Protein AF-A0A1J5QX93-F1 (afdb_monomer)

Foldseek 3Di:
DDKWKFKAAFPQDTPDTDPQWGWDADPQLKIKIFGPPFAPFWWDKDKWFDPPRPDPDPPDPDFDPLFTKDFPDTDRGMTMIFTAHPVRRTDNRGIMIMMIDDHHDDPDDPDDDDDDDDDDDDDD

Mean predicted aligned error: 9.61 Å

Secondary structure (DSSP, 8-state):
-EEEEEEE-GGG-EEEE-SSEEEEE-TTSEEEEEESSPBSSPPEEEEEE-SSTT---TT-----TT--EEEEEE-SSEEEEEEB-TT--B-TTS-EEEEEEE-B-----S--------------

Solvent-accessible surface area (backbone atoms only — not comparable to full-atom values): 7329 Å² total; per-residue (Å²): 121,36,78,47,38,36,36,42,33,56,85,79,44,63,80,48,60,58,86,46,56,48,78,50,72,53,97,82,18,38,31,39,41,39,35,53,77,38,37,66,42,73,48,52,74,50,67,42,59,38,66,62,58,88,63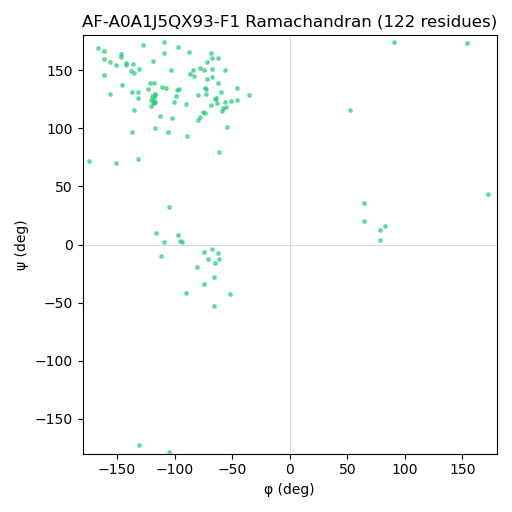,82,66,88,82,60,92,68,66,60,88,61,40,41,52,40,84,74,49,76,48,40,40,36,36,32,35,37,26,35,34,77,84,65,48,64,33,48,57,59,19,32,36,40,42,34,40,30,46,46,58,75,74,76,75,97,78,79,85,76,98,80,86,80,87,77,85,77,80,132

Radius of gyration: 20.9 Å; Cα contacts (8 Å, |Δi|>4): 247; chains: 1; bounding box: 41×32×84 Å

Organism: NCBI:txid410659

pLDDT: mean 81.81, std 18.08, range [34.62, 98.19]

Structure (mmCIF, N/CA/C/O backbone):
data_AF-A0A1J5QX93-F1
#
_entry.id   AF-A0A1J5QX93-F1
#
loop_
_atom_site.group_PDB
_atom_site.id
_atom_site.type_symbol
_atom_site.label_atom_id
_atom_site.label_alt_id
_atom_site.label_comp_id
_atom_site.label_asym_id
_atom_site.label_entity_id
_atom_site.label_seq_id
_atom_site.pdbx_PDB_ins_code
_atom_site.Cartn_x
_atom_site.Cartn_y
_atom_site.Cartn_z
_atom_site.occupancy
_atom_site.B_iso_or_equiv
_atom_site.auth_seq_id
_atom_site.auth_comp_id
_atom_site.auth_asym_id
_atom_site.auth_atom_id
_atom_site.pdbx_PDB_model_num
ATOM 1 N N . MET A 1 1 ? -18.592 2.790 8.525 1.00 89.44 1 MET A N 1
ATOM 2 C CA . MET A 1 1 ? -17.542 2.241 7.637 1.00 89.44 1 MET A CA 1
ATOM 3 C C . MET A 1 1 ? -16.662 3.393 7.184 1.00 89.44 1 MET A C 1
ATOM 5 O O . MET A 1 1 ? -17.221 4.420 6.823 1.00 89.44 1 MET A O 1
ATOM 9 N N . ARG A 1 2 ? -15.335 3.259 7.234 1.00 94.75 2 ARG A N 1
ATOM 10 C CA . ARG A 1 2 ? -14.372 4.251 6.738 1.00 94.75 2 ARG A CA 1
ATOM 11 C C . ARG A 1 2 ? -13.545 3.633 5.616 1.00 94.75 2 ARG A C 1
ATOM 13 O O . ARG A 1 2 ? -13.149 2.474 5.708 1.00 94.75 2 ARG A O 1
ATOM 20 N N . ILE A 1 3 ? -13.301 4.425 4.578 1.00 96.06 3 ILE A N 1
ATOM 21 C CA . ILE A 1 3 ? -12.509 4.052 3.408 1.00 96.06 3 ILE A CA 1
ATOM 22 C C . ILE A 1 3 ? -11.342 5.033 3.324 1.00 96.06 3 ILE A C 1
ATOM 24 O O . ILE A 1 3 ? -11.555 6.244 3.284 1.00 96.06 3 ILE A O 1
ATOM 28 N N . VAL A 1 4 ? -10.123 4.505 3.297 1.00 95.44 4 VAL A N 1
ATOM 29 C CA . VAL A 1 4 ? -8.897 5.267 3.052 1.00 95.44 4 VAL A CA 1
ATOM 30 C C . VAL A 1 4 ? -8.291 4.733 1.770 1.00 95.44 4 VAL A C 1
ATOM 32 O O . VAL A 1 4 ? -8.051 3.534 1.658 1.00 95.44 4 VAL A O 1
ATOM 35 N N . TYR A 1 5 ? -8.086 5.593 0.785 1.00 95.56 5 TYR A N 1
ATOM 36 C CA . TYR A 1 5 ? -7.585 5.190 -0.524 1.00 95.56 5 TYR A CA 1
ATOM 37 C C . TYR A 1 5 ? -6.521 6.159 -1.009 1.00 95.56 5 TYR A C 1
ATOM 39 O O . TYR A 1 5 ? -6.509 7.327 -0.623 1.00 95.56 5 TYR A O 1
ATOM 47 N N . GLY A 1 6 ? -5.638 5.688 -1.878 1.00 91.88 6 GLY A N 1
ATOM 48 C CA . GLY A 1 6 ? -4.597 6.539 -2.429 1.00 91.88 6 GLY A CA 1
ATOM 49 C C . GLY A 1 6 ? -3.975 5.986 -3.695 1.00 91.88 6 GLY A C 1
ATOM 50 O O . GLY A 1 6 ? -3.813 4.776 -3.853 1.00 91.88 6 GLY A O 1
ATOM 51 N N . ALA A 1 7 ? -3.602 6.910 -4.574 1.00 89.94 7 ALA A N 1
ATOM 52 C CA . ALA A 1 7 ? -2.763 6.692 -5.737 1.00 89.94 7 ALA A CA 1
ATOM 53 C C . ALA A 1 7 ? -1.373 7.269 -5.464 1.00 89.94 7 ALA A C 1
ATOM 55 O O . ALA A 1 7 ? -1.141 8.475 -5.585 1.00 89.94 7 ALA A O 1
ATOM 56 N N . ILE A 1 8 ? -0.450 6.404 -5.049 1.00 87.25 8 ILE A N 1
ATOM 57 C CA . ILE A 1 8 ? 0.908 6.796 -4.678 1.00 87.25 8 ILE A CA 1
ATOM 58 C C . ILE A 1 8 ? 1.782 6.733 -5.920 1.00 87.25 8 ILE A C 1
ATO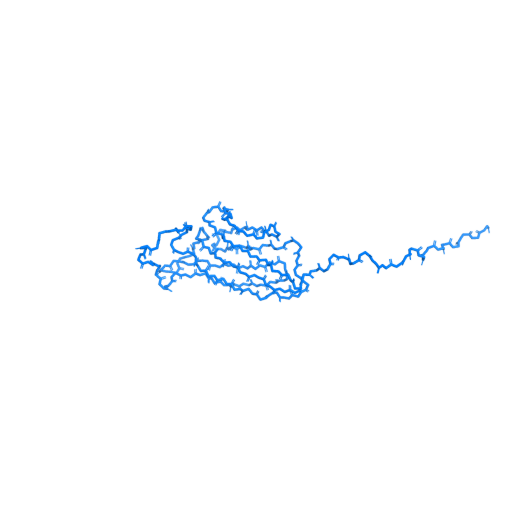M 60 O O . ILE A 1 8 ? 1.931 5.655 -6.494 1.00 87.25 8 ILE A O 1
ATOM 64 N N . VAL A 1 9 ? 2.403 7.849 -6.311 1.00 80.00 9 VAL A N 1
ATOM 65 C CA . VAL A 1 9 ? 3.444 7.843 -7.346 1.00 80.00 9 VAL A CA 1
ATOM 66 C C . VAL A 1 9 ? 4.837 8.118 -6.797 1.00 80.00 9 VAL A C 1
ATOM 68 O O . VAL A 1 9 ? 5.066 8.350 -5.602 1.00 80.00 9 VAL A O 1
ATOM 71 N N . GLN A 1 10 ? 5.797 7.987 -7.707 1.00 69.06 10 GLN A N 1
ATOM 72 C CA . GLN A 1 10 ? 7.217 8.171 -7.489 1.00 69.06 10 GLN A CA 1
ATOM 73 C C . GLN A 1 10 ? 7.495 9.452 -6.687 1.00 69.06 10 GLN A C 1
ATOM 75 O O . GLN A 1 10 ? 6.919 10.507 -6.933 1.00 69.06 10 GLN A O 1
ATOM 80 N N . ASN A 1 11 ? 8.368 9.340 -5.683 1.00 60.59 11 ASN A N 1
ATOM 81 C CA . ASN A 1 11 ? 8.846 10.457 -4.855 1.00 60.59 11 ASN A CA 1
ATOM 82 C C . ASN A 1 11 ? 7.811 11.189 -3.970 1.00 60.59 11 ASN A C 1
ATOM 84 O O . ASN A 1 11 ? 7.982 12.371 -3.691 1.00 60.59 11 ASN A O 1
ATOM 88 N N . ARG A 1 12 ? 6.827 10.467 -3.408 1.00 53.25 12 ARG A N 1
ATOM 89 C CA . ARG A 1 12 ? 5.870 10.945 -2.370 1.00 53.25 12 ARG A CA 1
ATOM 90 C C . ARG A 1 12 ? 4.725 11.817 -2.881 1.00 53.25 12 ARG A C 1
ATOM 92 O O . ARG A 1 12 ? 3.926 12.282 -2.071 1.00 53.25 12 ARG A O 1
ATOM 99 N N . VAL A 1 13 ? 4.614 12.029 -4.188 1.00 57.28 13 VAL A N 1
ATOM 100 C CA . VAL A 1 13 ? 3.465 12.748 -4.732 1.00 57.28 13 VAL A CA 1
ATOM 101 C C . VAL A 1 13 ? 2.271 11.797 -4.696 1.00 57.28 13 VAL A C 1
ATOM 103 O O . VAL A 1 13 ? 2.261 10.746 -5.332 1.00 57.28 13 VAL A O 1
ATOM 106 N N . LEU A 1 14 ? 1.286 12.131 -3.872 1.00 61.69 14 LEU A N 1
ATOM 107 C CA . LEU A 1 14 ? -0.055 11.586 -3.998 1.00 61.69 14 LEU A CA 1
ATOM 108 C C . LEU A 1 14 ? -0.637 12.174 -5.288 1.00 61.69 14 LEU A C 1
ATOM 110 O O . LEU A 1 14 ? -0.717 13.397 -5.383 1.00 61.69 14 LEU A O 1
ATOM 114 N N . ILE A 1 15 ? -1.022 11.348 -6.267 1.00 65.69 15 ILE A N 1
ATOM 115 C CA . ILE A 1 15 ? -1.821 11.865 -7.395 1.00 65.69 15 ILE A CA 1
ATOM 116 C C . ILE A 1 15 ? -3.174 12.300 -6.845 1.00 65.69 15 ILE A C 1
ATOM 118 O O . ILE A 1 15 ? -3.604 13.430 -7.044 1.00 65.69 15 ILE A O 1
ATOM 122 N N . ASP A 1 16 ? -3.818 11.386 -6.124 1.00 74.38 16 ASP A N 1
ATOM 123 C CA . ASP A 1 16 ? -5.114 11.601 -5.506 1.00 74.38 16 ASP A CA 1
ATOM 124 C C . ASP A 1 16 ? -5.346 10.566 -4.398 1.00 74.38 16 ASP A C 1
ATOM 126 O O . ASP A 1 16 ? -4.684 9.524 -4.354 1.00 74.38 16 ASP A O 1
ATOM 130 N N . GLY A 1 17 ? -6.258 10.854 -3.480 1.00 85.62 17 GLY A N 1
ATOM 131 C CA . GLY A 1 17 ? -6.550 9.989 -2.347 1.00 85.62 17 GLY A CA 1
ATOM 132 C C . GLY A 1 17 ? -7.102 10.726 -1.141 1.00 85.62 17 GLY A C 1
ATOM 133 O O . GLY A 1 17 ? -7.116 11.964 -1.078 1.00 85.62 17 GLY A O 1
ATOM 134 N N . SER A 1 18 ? -7.497 9.936 -0.149 1.00 90.38 18 SER A N 1
ATOM 135 C CA . SER A 1 18 ? -7.858 10.424 1.174 1.00 90.38 18 SER A CA 1
ATOM 136 C C . SER A 1 18 ? -6.710 11.240 1.790 1.00 90.38 18 SER A C 1
ATOM 138 O O . SER A 1 18 ? -5.536 11.031 1.491 1.00 90.38 18 SER A O 1
ATOM 140 N N . LYS A 1 19 ? -7.038 12.218 2.638 1.00 89.75 19 LYS A N 1
ATOM 141 C CA . LYS A 1 19 ? -6.045 13.120 3.265 1.00 89.75 19 LYS A CA 1
ATOM 142 C C . LYS A 1 19 ? -5.608 12.670 4.660 1.00 89.75 19 LYS A C 1
ATOM 144 O O . LYS A 1 19 ? -4.848 13.359 5.328 1.00 89.75 19 LYS A O 1
ATOM 149 N N . ASP A 1 20 ? -6.104 11.523 5.094 1.00 90.75 20 ASP A N 1
ATOM 150 C CA . ASP A 1 20 ? -5.999 10.968 6.437 1.00 90.75 20 ASP A CA 1
ATOM 151 C C . ASP A 1 20 ? -4.977 9.820 6.501 1.00 90.75 20 ASP A C 1
ATOM 153 O O . ASP A 1 20 ? -5.122 8.882 7.285 1.00 90.75 20 ASP A O 1
ATOM 157 N N . PHE A 1 21 ? -3.922 9.902 5.680 1.00 93.19 21 PHE A N 1
ATOM 158 C CA . PHE A 1 21 ? -2.763 9.019 5.751 1.00 93.19 21 PHE A CA 1
ATOM 159 C C . PHE A 1 21 ? -1.455 9.718 5.352 1.00 93.19 21 PHE A C 1
ATOM 161 O O . PHE A 1 21 ? -1.445 10.780 4.730 1.00 93.19 21 PHE A O 1
ATOM 168 N N . GLN A 1 22 ? -0.332 9.094 5.696 1.00 92.19 22 GLN A N 1
ATOM 169 C CA . GLN A 1 22 ? 1.021 9.506 5.338 1.00 92.19 22 GLN A CA 1
ATOM 170 C C . GLN A 1 22 ? 1.803 8.320 4.783 1.00 92.19 22 GLN A C 1
ATOM 172 O O . GLN A 1 22 ? 1.546 7.178 5.154 1.00 92.19 22 GLN A O 1
ATOM 177 N N . VAL A 1 23 ? 2.768 8.594 3.905 1.00 91.69 23 VAL A N 1
ATOM 178 C CA . VAL A 1 23 ? 3.619 7.566 3.295 1.00 91.69 23 VAL A CA 1
ATOM 179 C C . VAL A 1 23 ? 5.069 7.806 3.691 1.00 91.69 23 VAL A C 1
ATOM 181 O O . VAL A 1 23 ? 5.616 8.883 3.436 1.00 91.69 23 VAL A O 1
ATOM 184 N N . THR A 1 24 ? 5.715 6.790 4.251 1.00 91.44 24 THR A N 1
ATOM 185 C CA . THR A 1 24 ? 7.164 6.773 4.477 1.00 91.44 24 THR A CA 1
ATOM 186 C C . THR A 1 24 ? 7.802 5.618 3.711 1.00 91.44 24 THR A C 1
ATOM 188 O O . THR A 1 24 ? 7.136 4.683 3.269 1.00 91.44 24 THR A O 1
ATOM 191 N N . ARG A 1 25 ? 9.102 5.731 3.446 1.00 89.94 25 ARG A N 1
ATOM 192 C CA . ARG A 1 25 ? 9.872 4.756 2.669 1.00 89.94 25 ARG A CA 1
ATOM 193 C C . ARG A 1 25 ? 11.142 4.456 3.444 1.00 89.94 25 ARG A C 1
ATOM 195 O O . ARG A 1 25 ? 11.799 5.403 3.878 1.00 89.94 25 ARG A O 1
ATOM 202 N N . ASP A 1 26 ? 11.468 3.183 3.620 1.00 86.75 26 ASP A N 1
ATOM 203 C CA . ASP A 1 26 ? 12.694 2.773 4.297 1.00 86.75 26 ASP A CA 1
ATOM 204 C C . ASP A 1 26 ? 13.822 2.451 3.300 1.00 86.75 26 ASP A C 1
ATOM 206 O O . ASP A 1 26 ? 13.617 2.363 2.085 1.00 86.75 26 ASP A O 1
ATOM 210 N N . ALA A 1 27 ? 15.037 2.278 3.823 1.00 80.25 27 ALA A N 1
ATOM 211 C CA . ALA A 1 27 ? 16.210 1.929 3.021 1.00 80.25 27 ALA A CA 1
ATOM 212 C C . ALA A 1 27 ? 16.182 0.481 2.487 1.00 80.25 27 ALA A C 1
ATOM 214 O O . ALA A 1 27 ? 16.967 0.140 1.606 1.00 80.25 27 ALA A O 1
ATOM 215 N N . ASN A 1 28 ? 15.278 -0.365 2.989 1.00 83.62 28 ASN A N 1
ATOM 216 C CA . ASN A 1 28 ? 15.137 -1.770 2.602 1.00 83.62 28 ASN A CA 1
ATOM 217 C C . ASN A 1 28 ? 14.103 -1.976 1.480 1.00 83.62 28 ASN A C 1
ATOM 219 O O . ASN A 1 28 ? 13.830 -3.110 1.072 1.00 83.62 28 ASN A O 1
ATOM 223 N N . GLY A 1 29 ? 13.515 -0.888 0.978 1.00 86.56 29 GLY A N 1
ATOM 224 C CA . GLY A 1 29 ? 12.523 -0.911 -0.087 1.00 86.56 29 GLY A CA 1
ATOM 225 C C . GLY A 1 29 ? 11.097 -1.199 0.380 1.00 86.56 29 GLY A C 1
ATOM 226 O O . GLY A 1 29 ? 10.249 -1.538 -0.448 1.00 86.56 29 GLY A O 1
ATOM 227 N N . LEU A 1 30 ? 10.824 -1.070 1.680 1.00 93.06 30 LEU A N 1
ATOM 228 C CA . LEU A 1 30 ? 9.478 -1.077 2.234 1.00 93.06 30 LEU A CA 1
ATOM 229 C C . LEU A 1 30 ? 8.877 0.327 2.197 1.00 93.06 30 LEU A C 1
ATOM 231 O O . LEU A 1 30 ? 9.550 1.349 2.350 1.00 93.06 30 LEU A O 1
ATOM 235 N N . VAL A 1 31 ? 7.568 0.356 1.998 1.00 93.19 31 VAL A N 1
ATOM 236 C CA . VAL A 1 31 ?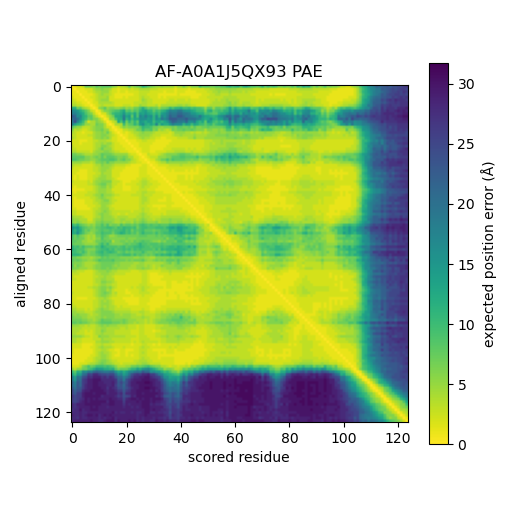 6.747 1.558 1.992 1.00 93.19 31 VAL A CA 1
ATOM 237 C C . VAL A 1 31 ? 5.711 1.404 3.090 1.00 93.19 31 VAL A C 1
ATOM 239 O O . VAL A 1 31 ? 4.907 0.478 3.047 1.00 93.19 31 VAL A O 1
ATOM 242 N N . GLU A 1 32 ? 5.725 2.294 4.072 1.00 94.69 32 GLU A N 1
ATOM 243 C CA . GLU A 1 32 ? 4.701 2.329 5.111 1.00 94.69 32 GLU A CA 1
ATOM 244 C C . GLU A 1 32 ? 3.638 3.355 4.744 1.00 94.69 32 GLU A C 1
ATOM 246 O O . GLU A 1 32 ? 3.958 4.482 4.362 1.00 94.69 32 GLU A O 1
ATOM 251 N N . VAL A 1 33 ? 2.375 2.966 4.885 1.00 94.44 33 VAL A N 1
ATOM 252 C CA . VAL A 1 33 ? 1.234 3.874 4.829 1.00 94.44 33 VAL A CA 1
ATOM 253 C C . VAL A 1 33 ? 0.605 3.920 6.213 1.00 94.44 33 VAL A C 1
ATOM 255 O O . VAL A 1 33 ? 0.017 2.936 6.658 1.00 94.44 33 VAL A O 1
ATOM 258 N N . ALA A 1 34 ? 0.738 5.057 6.888 1.00 95.75 34 ALA A N 1
ATOM 259 C CA . ALA A 1 34 ? 0.193 5.299 8.218 1.00 95.75 34 ALA A CA 1
ATOM 260 C C . ALA A 1 34 ? -1.103 6.106 8.117 1.00 95.75 34 ALA A C 1
ATOM 262 O O . ALA A 1 34 ? -1.111 7.198 7.562 1.00 95.75 34 ALA A O 1
ATOM 263 N N . VAL A 1 35 ? -2.193 5.574 8.653 1.00 95.31 35 VAL A N 1
ATOM 264 C CA . VAL A 1 35 ? -3.547 6.125 8.613 1.00 95.31 35 VAL A CA 1
ATOM 265 C C . VAL A 1 35 ? -3.851 6.845 9.929 1.00 95.31 35 VAL A C 1
ATOM 267 O O . VAL A 1 35 ? -3.705 6.275 11.009 1.00 95.31 35 VAL A O 1
ATOM 270 N N . ASN A 1 36 ? -4.305 8.095 9.844 1.00 93.62 36 ASN A N 1
ATOM 271 C CA . ASN A 1 36 ? -4.616 8.937 10.996 1.00 93.62 36 ASN A CA 1
ATOM 272 C C . ASN A 1 36 ? -5.960 9.671 10.808 1.00 93.62 36 ASN A C 1
ATOM 274 O O . ASN A 1 36 ? -6.045 10.514 9.916 1.00 93.62 36 ASN A O 1
ATOM 278 N N . PRO A 1 37 ? -6.997 9.404 11.628 1.00 94.62 37 PRO A N 1
ATOM 279 C CA . PRO A 1 37 ? -7.015 8.486 12.780 1.00 94.62 37 PRO A CA 1
ATOM 280 C C . PRO A 1 37 ? -6.862 7.015 12.358 1.00 94.62 37 PRO A C 1
ATOM 282 O O . PRO A 1 37 ? -7.108 6.710 11.195 1.00 94.62 37 PRO A O 1
ATOM 285 N N . PRO A 1 38 ? -6.474 6.080 13.242 1.00 96.31 38 PRO A N 1
ATOM 286 C CA . PRO A 1 38 ? -6.468 4.655 12.911 1.00 96.31 38 PRO A CA 1
ATOM 287 C C . PRO A 1 38 ? -7.899 4.104 12.746 1.00 96.31 38 PRO A C 1
ATOM 289 O O . PRO A 1 38 ? -8.892 4.724 13.135 1.00 96.31 38 PRO A O 1
ATOM 292 N N . PHE A 1 39 ? -8.026 2.923 12.147 1.00 96.81 39 PHE A N 1
ATOM 293 C CA . PHE A 1 39 ? -9.272 2.157 12.135 1.00 96.81 39 PHE A CA 1
ATOM 294 C C . PHE A 1 39 ? -9.571 1.568 13.523 1.00 96.81 39 PHE A C 1
ATOM 296 O O . PHE A 1 39 ? -8.686 1.369 14.355 1.00 96.81 39 PHE A O 1
ATOM 303 N N . GLU A 1 40 ? -10.838 1.263 13.792 1.00 96.00 40 GLU A N 1
ATOM 304 C CA . GLU A 1 40 ? -11.249 0.632 15.052 1.00 96.00 40 GLU A CA 1
ATOM 305 C C . GLU A 1 40 ? -10.865 -0.859 15.095 1.00 96.00 40 GLU A C 1
ATOM 307 O O . GLU A 1 40 ? -10.478 -1.409 16.134 1.00 96.00 40 GLU A O 1
ATOM 312 N N . THR A 1 41 ? -10.914 -1.506 13.932 1.00 96.06 41 THR A N 1
ATOM 313 C CA . THR A 1 41 ? -10.585 -2.921 13.715 1.00 96.06 41 THR A CA 1
ATOM 314 C C . THR A 1 41 ? -9.559 -3.063 12.592 1.00 96.06 41 THR A C 1
ATOM 316 O O . THR A 1 41 ? -9.190 -2.076 11.956 1.00 96.06 41 THR A O 1
ATOM 319 N N . LEU A 1 42 ? -9.039 -4.277 12.388 1.00 97.56 42 LEU A N 1
ATOM 320 C CA . LEU A 1 42 ? -8.065 -4.544 11.332 1.00 97.56 42 LEU A CA 1
ATOM 321 C C . LEU A 1 42 ? -8.705 -4.279 9.953 1.00 97.56 42 LEU A C 1
ATOM 323 O O . LEU A 1 42 ? -9.724 -4.907 9.651 1.00 97.56 42 LEU A O 1
ATOM 327 N N . PRO A 1 43 ? -8.153 -3.375 9.124 1.00 98.06 43 PRO A N 1
ATOM 328 C CA . PRO A 1 43 ? -8.713 -3.093 7.812 1.00 98.06 43 PRO A CA 1
ATOM 329 C C . PRO A 1 43 ? -8.428 -4.217 6.820 1.00 98.06 43 PRO A C 1
ATOM 331 O O . PRO A 1 43 ? -7.380 -4.862 6.856 1.00 98.06 43 PRO A O 1
ATOM 334 N N . VAL A 1 44 ? -9.340 -4.390 5.866 1.00 97.94 44 VAL A N 1
ATOM 335 C CA . VAL A 1 44 ? -9.036 -5.097 4.619 1.00 97.94 44 VAL A CA 1
ATOM 336 C C . VAL A 1 44 ? -8.305 -4.121 3.708 1.00 97.94 44 VAL A C 1
ATOM 338 O O . VAL A 1 44 ? -8.793 -3.011 3.489 1.00 97.94 44 VAL A O 1
ATOM 341 N N . VAL A 1 45 ? -7.151 -4.530 3.179 1.00 98.06 45 VAL A N 1
ATOM 342 C CA . VAL A 1 45 ? -6.327 -3.720 2.275 1.00 98.06 45 VAL A CA 1
ATOM 343 C C . VAL A 1 45 ? -6.203 -4.432 0.937 1.00 98.06 45 VAL A C 1
ATOM 345 O O . VAL A 1 45 ? -5.724 -5.562 0.866 1.00 98.06 45 VAL A O 1
ATOM 348 N N . VAL A 1 46 ? -6.620 -3.753 -0.126 1.00 97.31 46 VAL A N 1
ATOM 349 C CA . VAL A 1 46 ? -6.385 -4.164 -1.510 1.00 97.31 46 VAL A CA 1
ATOM 350 C C . VAL A 1 46 ? -5.406 -3.183 -2.117 1.00 97.31 46 VAL A C 1
ATOM 352 O O . VAL A 1 46 ? -5.550 -1.974 -1.939 1.00 97.31 46 VAL A O 1
ATOM 355 N N . LEU A 1 47 ? -4.419 -3.698 -2.840 1.00 94.12 47 LEU A N 1
ATOM 356 C CA . LEU A 1 47 ? -3.440 -2.881 -3.533 1.00 94.12 47 LEU A CA 1
ATOM 357 C C . LEU A 1 47 ? -3.150 -3.436 -4.920 1.00 94.12 47 LEU A C 1
ATOM 359 O O . LEU A 1 47 ? -3.241 -4.638 -5.159 1.00 94.12 47 LEU A O 1
ATOM 363 N N . THR A 1 48 ? -2.831 -2.533 -5.837 1.00 91.56 48 THR A N 1
ATOM 364 C CA . THR A 1 48 ? -2.431 -2.858 -7.206 1.00 91.56 48 THR A CA 1
ATOM 365 C C . THR A 1 48 ? -1.229 -2.019 -7.573 1.00 91.56 48 THR A C 1
ATOM 367 O O . THR A 1 48 ? -1.092 -0.879 -7.125 1.00 91.56 48 THR A O 1
ATOM 370 N N . GLN A 1 49 ? -0.359 -2.566 -8.409 1.00 88.88 49 GLN A N 1
ATOM 371 C CA . GLN A 1 49 ? 0.690 -1.759 -8.997 1.00 88.88 49 GLN A CA 1
ATOM 372 C C . GLN A 1 49 ? 0.093 -0.805 -10.038 1.00 88.88 49 GLN A C 1
ATOM 374 O 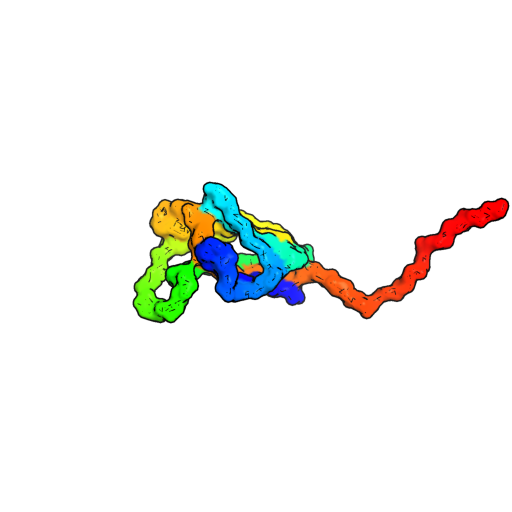O . GLN A 1 49 ? -0.801 -1.181 -10.796 1.00 88.88 49 GLN A O 1
ATOM 379 N N . HIS A 1 50 ? 0.618 0.418 -10.105 1.00 85.56 50 HIS A N 1
ATOM 380 C CA . HIS A 1 50 ? 0.349 1.337 -11.206 1.00 85.56 50 HIS A CA 1
ATOM 381 C C . HIS A 1 50 ? 1.552 1.345 -12.154 1.00 85.56 50 HIS A C 1
ATOM 383 O O . HIS A 1 50 ? 2.618 1.861 -11.804 1.00 85.56 50 HIS A O 1
ATOM 389 N N . TYR A 1 51 ? 1.385 0.766 -13.345 1.00 81.88 51 TYR A N 1
ATOM 390 C CA . TYR A 1 51 ? 2.426 0.726 -14.367 1.00 81.88 51 TYR A CA 1
ATOM 391 C C . TYR A 1 51 ? 1.966 1.361 -15.691 1.00 81.88 51 TYR A C 1
ATOM 393 O O . TYR A 1 51 ? 0.910 0.986 -16.200 1.00 81.88 51 TYR A O 1
ATOM 401 N N . PRO A 1 52 ? 2.793 2.226 -16.305 1.00 78.31 52 PRO A N 1
ATOM 402 C CA . PRO A 1 52 ? 3.833 3.022 -15.658 1.00 78.31 52 PRO A CA 1
ATOM 403 C C . PRO A 1 52 ? 3.228 3.995 -14.626 1.00 78.31 52 PRO A C 1
ATOM 405 O O . PRO A 1 52 ? 2.036 4.295 -14.685 1.00 78.31 52 PRO A O 1
ATOM 408 N N . PRO A 1 53 ? 4.025 4.510 -13.673 1.00 72.44 53 PRO A N 1
ATOM 409 C CA . PRO A 1 53 ? 3.565 5.501 -12.703 1.00 72.44 53 PRO A CA 1
ATOM 410 C C . PRO A 1 53 ? 2.862 6.700 -13.347 1.00 72.44 53 PRO A C 1
ATOM 412 O O . PRO A 1 53 ? 3.461 7.397 -14.161 1.00 72.44 53 PRO A O 1
ATOM 415 N N . GLY A 1 54 ? 1.615 6.970 -12.946 1.00 68.69 54 GLY A N 1
ATOM 416 C CA . GLY A 1 54 ? 0.872 8.150 -13.407 1.00 68.69 54 GLY A CA 1
ATOM 417 C C . GLY A 1 54 ? 0.569 8.149 -14.903 1.00 68.69 54 GLY A C 1
ATOM 418 O O . GLY A 1 54 ? 0.337 9.212 -15.478 1.00 68.69 54 GLY A O 1
ATOM 419 N N . ASN A 1 55 ? 0.609 6.980 -15.539 1.00 73.25 55 ASN A N 1
ATOM 420 C CA . ASN A 1 55 ? 0.424 6.891 -16.969 1.00 73.25 55 ASN A CA 1
ATOM 421 C C . ASN A 1 55 ? -1.041 7.121 -17.355 1.00 73.25 55 ASN A C 1
ATOM 423 O O . ASN A 1 55 ? -1.945 6.468 -16.841 1.00 73.25 55 ASN A O 1
ATOM 427 N N . THR A 1 56 ? -1.258 8.018 -18.311 1.00 80.44 56 THR A N 1
ATOM 428 C CA . THR A 1 56 ? -2.551 8.245 -18.971 1.00 80.44 56 THR A CA 1
ATOM 429 C C . THR A 1 56 ? -2.554 7.749 -20.419 1.00 80.44 56 THR A C 1
ATOM 431 O O . THR A 1 56 ? -3.555 7.901 -21.116 1.00 80.44 56 THR A O 1
ATOM 434 N N . ASP A 1 57 ? -1.452 7.150 -20.884 1.00 83.50 57 ASP A N 1
ATOM 435 C CA . ASP A 1 57 ? -1.346 6.553 -22.211 1.00 83.50 57 ASP A CA 1
ATOM 436 C C . ASP A 1 57 ? -2.004 5.169 -22.248 1.00 83.50 57 ASP A C 1
ATOM 438 O O . ASP A 1 57 ? -1.464 4.182 -21.739 1.00 83.50 57 ASP A O 1
ATOM 442 N N . PHE A 1 58 ? -3.162 5.108 -22.902 1.00 84.69 58 PHE A N 1
ATOM 443 C CA . PHE A 1 58 ? -3.924 3.884 -23.144 1.00 84.69 58 PHE A CA 1
ATOM 444 C C . PHE A 1 58 ? -3.318 2.984 -24.236 1.00 84.69 58 PHE A C 1
ATOM 446 O O . PHE A 1 58 ? -3.796 1.868 -24.416 1.00 84.69 58 PHE A O 1
ATOM 453 N N . ASN A 1 59 ? -2.274 3.429 -24.946 1.00 86.56 59 ASN A N 1
ATOM 454 C CA . ASN A 1 59 ? -1.552 2.623 -25.939 1.00 86.56 59 ASN A CA 1
ATOM 455 C C . ASN A 1 59 ? -0.275 1.983 -25.374 1.00 86.56 59 ASN A C 1
ATOM 457 O O . ASN A 1 59 ? 0.521 1.410 -26.121 1.00 86.56 59 ASN A O 1
ATOM 461 N N . ASN A 1 60 ? -0.059 2.081 -24.062 1.00 82.94 60 ASN A N 1
ATOM 462 C CA . ASN A 1 60 ? 1.087 1.475 -23.405 1.00 82.94 60 ASN A CA 1
ATOM 463 C C . ASN A 1 60 ? 1.064 -0.061 -23.545 1.00 82.94 60 ASN A C 1
ATOM 465 O O . ASN A 1 60 ? 0.021 -0.691 -23.385 1.00 82.94 60 ASN A O 1
ATOM 469 N N . GLY A 1 61 ? 2.231 -0.668 -23.790 1.00 84.12 61 GLY A N 1
ATOM 470 C CA . GLY A 1 61 ? 2.389 -2.124 -23.924 1.00 84.12 61 GLY A CA 1
ATOM 471 C C . GLY A 1 61 ? 2.156 -2.934 -22.640 1.00 84.12 61 GLY A C 1
ATOM 472 O O . GLY A 1 61 ? 2.179 -4.161 -22.689 1.00 84.12 61 GLY A O 1
ATOM 473 N N . GLY A 1 62 ? 1.919 -2.267 -21.509 1.00 84.00 62 GLY A N 1
ATOM 474 C CA . GLY A 1 62 ? 1.674 -2.874 -20.207 1.00 84.00 62 GLY A CA 1
ATOM 475 C C . GLY A 1 62 ? 2.947 -3.096 -19.387 1.00 84.00 62 GLY A C 1
ATOM 476 O O . GLY A 1 62 ? 4.063 -2.850 -19.842 1.00 84.00 62 GLY A O 1
ATOM 477 N N . GLY A 1 63 ? 2.755 -3.537 -18.142 1.00 81.38 63 GLY A N 1
ATOM 478 C CA . GLY A 1 63 ? 3.838 -3.909 -17.227 1.00 81.38 63 GLY A CA 1
ATOM 479 C C . GLY A 1 63 ? 4.263 -5.368 -17.369 1.00 81.38 63 GLY A C 1
ATOM 480 O O . GLY A 1 63 ? 3.549 -6.185 -17.950 1.00 81.38 63 GLY A O 1
ATOM 481 N N . ASP A 1 64 ? 5.420 -5.708 -16.800 1.00 85.69 64 ASP A N 1
ATOM 482 C CA . ASP A 1 64 ? 5.816 -7.108 -16.640 1.00 85.69 64 ASP A CA 1
ATOM 483 C C . ASP A 1 64 ? 4.956 -7.737 -15.538 1.00 85.69 64 ASP A C 1
ATOM 485 O O . ASP A 1 64 ? 4.804 -7.160 -14.469 1.00 85.69 64 ASP A O 1
ATOM 489 N N . THR A 1 65 ? 4.4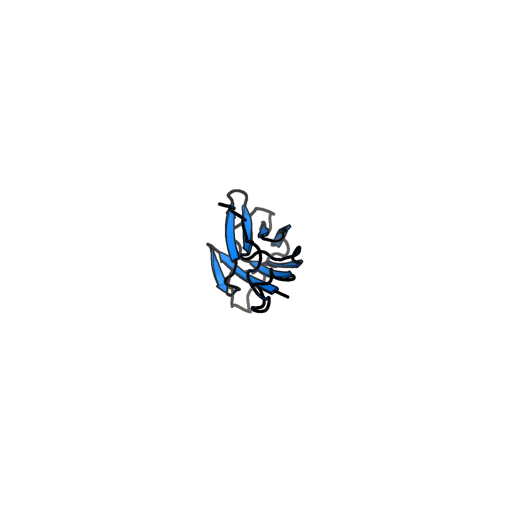08 -8.932 -15.747 1.00 81.62 65 THR A N 1
ATOM 490 C CA . THR A 1 65 ? 3.544 -9.584 -14.744 1.00 81.62 65 THR A CA 1
ATOM 491 C C . THR A 1 65 ? 4.268 -9.941 -13.444 1.00 81.62 65 THR A C 1
ATOM 493 O O . THR A 1 65 ? 3.623 -10.260 -12.448 1.00 81.62 65 THR A O 1
ATOM 496 N N . ARG A 1 66 ? 5.606 -9.951 -13.448 1.00 85.25 66 ARG A N 1
ATOM 497 C CA . ARG A 1 66 ? 6.430 -10.123 -12.243 1.00 85.25 66 ARG A CA 1
ATOM 498 C C . ARG A 1 66 ? 6.565 -8.831 -11.448 1.00 85.25 66 ARG A C 1
ATOM 500 O O . ARG A 1 66 ? 6.906 -8.887 -10.268 1.00 85.25 66 ARG A O 1
ATOM 507 N N . ASP A 1 67 ? 6.305 -7.690 -12.080 1.00 85.25 67 ASP A N 1
ATOM 508 C CA . ASP A 1 67 ? 6.191 -6.430 -11.377 1.00 85.25 67 ASP A CA 1
ATOM 509 C C . ASP A 1 67 ? 4.979 -6.501 -10.441 1.00 85.25 67 ASP A C 1
ATOM 511 O O . ASP A 1 67 ? 3.870 -6.856 -10.843 1.00 85.25 67 ASP A O 1
ATOM 515 N N . ASN A 1 68 ? 5.198 -6.225 -9.157 1.00 87.12 68 ASN A N 1
ATOM 516 C CA . ASN A 1 68 ? 4.146 -6.364 -8.166 1.00 87.12 68 ASN A CA 1
ATOM 517 C C . ASN A 1 68 ? 4.241 -5.328 -7.050 1.00 87.12 68 ASN A C 1
ATOM 519 O O . ASN A 1 68 ? 5.282 -4.718 -6.786 1.00 87.12 68 ASN A O 1
ATOM 523 N N . SER A 1 69 ? 3.107 -5.177 -6.378 1.00 92.06 69 SER A N 1
ATOM 524 C CA . SER A 1 69 ? 2.996 -4.551 -5.073 1.00 92.06 69 SER A CA 1
ATOM 525 C C . SER A 1 69 ? 2.481 -5.622 -4.120 1.00 92.06 69 SER A C 1
ATOM 527 O O . SER A 1 69 ? 1.502 -6.304 -4.418 1.00 92.06 69 SER A O 1
ATOM 529 N N . VAL A 1 70 ? 3.165 -5.808 -2.997 1.00 93.81 70 VAL A N 1
ATOM 530 C CA . VAL A 1 70 ? 2.874 -6.870 -2.029 1.00 93.81 70 VAL A CA 1
ATOM 531 C C . VAL A 1 70 ? 2.536 -6.243 -0.688 1.00 93.81 70 VAL A C 1
ATOM 533 O O . VAL A 1 70 ? 3.317 -5.446 -0.171 1.00 93.81 70 VAL A O 1
ATOM 536 N N . LEU A 1 71 ? 1.396 -6.627 -0.109 1.00 96.81 71 LEU A N 1
ATOM 537 C CA . LEU A 1 71 ? 1.058 -6.303 1.276 1.00 96.81 71 LEU A CA 1
ATOM 538 C C . LEU A 1 71 ? 1.916 -7.170 2.204 1.00 96.81 71 LEU A C 1
ATOM 540 O O . LEU A 1 71 ? 1.769 -8.388 2.227 1.00 96.81 71 LEU A O 1
ATOM 544 N N . VAL A 1 72 ? 2.823 -6.545 2.950 1.00 96.81 72 VAL A N 1
ATOM 545 C CA . VAL A 1 72 ? 3.767 -7.235 3.842 1.00 96.81 72 VAL A CA 1
ATOM 546 C C . VAL A 1 72 ? 3.184 -7.402 5.241 1.00 96.81 72 VAL A C 1
ATOM 548 O O . VAL A 1 72 ? 3.337 -8.452 5.856 1.00 96.81 72 VAL A O 1
ATOM 551 N N . ALA A 1 73 ? 2.524 -6.364 5.751 1.00 97.69 73 ALA A N 1
ATOM 552 C CA . ALA A 1 73 ? 1.903 -6.363 7.069 1.00 97.69 73 ALA A CA 1
ATOM 553 C C . ALA A 1 73 ? 0.773 -5.333 7.124 1.00 97.69 73 ALA A C 1
ATOM 555 O O . ALA A 1 73 ? 0.778 -4.359 6.370 1.00 97.69 73 ALA A O 1
ATOM 556 N N . VAL A 1 74 ? -0.167 -5.527 8.045 1.00 98.19 74 VAL A N 1
ATOM 557 C CA . VAL A 1 74 ? -1.272 -4.602 8.306 1.00 98.19 74 VAL A CA 1
ATOM 558 C C . VAL A 1 74 ? -1.610 -4.613 9.794 1.00 98.19 74 VAL A C 1
ATOM 560 O O . VAL A 1 74 ? -1.655 -5.670 10.421 1.00 98.19 74 VAL A O 1
ATOM 563 N N . ASP A 1 75 ? -1.849 -3.432 10.351 1.00 97.75 75 ASP A N 1
ATOM 564 C CA . ASP A 1 75 ? -2.469 -3.228 11.654 1.00 97.75 75 ASP A CA 1
ATOM 565 C C . ASP A 1 75 ? -3.599 -2.181 11.535 1.00 97.75 75 ASP A C 1
ATOM 567 O O . ASP A 1 75 ? -4.003 -1.786 10.440 1.00 97.75 75 ASP A O 1
ATOM 571 N N . LYS A 1 76 ? -4.168 -1.754 12.666 1.00 97.44 76 LYS A N 1
ATOM 572 C CA . LYS A 1 76 ? -5.279 -0.789 12.688 1.00 97.44 76 LYS A CA 1
ATOM 573 C C . LYS A 1 76 ? -4.894 0.608 12.187 1.00 97.44 76 LYS A C 1
ATOM 575 O O . LYS A 1 76 ? -5.760 1.346 11.733 1.00 97.44 76 LYS A O 1
ATOM 580 N N . GLY A 1 77 ? -3.636 1.005 12.333 1.00 96.62 77 GLY A N 1
ATOM 581 C CA . GLY A 1 77 ? -3.146 2.348 12.036 1.00 96.62 77 GLY A CA 1
ATOM 582 C C . GLY A 1 77 ? -2.205 2.419 10.845 1.00 96.62 77 GLY A C 1
ATOM 583 O O . GLY A 1 77 ? -1.888 3.520 10.416 1.00 96.62 77 GLY A O 1
ATOM 584 N N . ARG A 1 78 ? -1.741 1.296 10.297 1.00 97.12 78 ARG A N 1
ATOM 585 C CA . ARG A 1 78 ? -0.806 1.302 9.171 1.00 97.12 78 ARG A CA 1
ATOM 586 C C . ARG A 1 78 ? -0.755 -0.020 8.423 1.00 97.12 78 ARG A C 1
ATOM 588 O O . ARG A 1 78 ? -1.184 -1.064 8.910 1.00 97.12 78 ARG A O 1
ATOM 595 N N . PHE A 1 79 ? -0.149 0.023 7.247 1.00 97.81 79 PHE A N 1
ATOM 596 C CA . PHE A 1 79 ? 0.245 -1.163 6.503 1.00 97.81 79 PHE A CA 1
ATOM 597 C C . PHE A 1 79 ? 1.587 -0.962 5.798 1.00 97.81 79 PHE A C 1
ATOM 599 O O . PHE A 1 79 ? 1.989 0.161 5.492 1.00 97.81 79 PHE A O 1
ATOM 606 N N . LEU A 1 80 ? 2.280 -2.074 5.554 1.00 96.75 80 LEU A N 1
ATOM 607 C CA . LEU A 1 80 ? 3.563 -2.124 4.861 1.00 96.75 80 LEU A CA 1
ATOM 608 C C . LEU A 1 80 ? 3.385 -2.722 3.471 1.00 96.75 80 LEU A C 1
ATOM 610 O O . LEU A 1 80 ? 2.758 -3.768 3.308 1.00 96.75 80 LEU A O 1
ATOM 614 N N . VAL A 1 81 ? 3.993 -2.081 2.482 1.00 95.31 81 VAL A N 1
ATOM 615 C CA . VAL A 1 81 ? 3.986 -2.489 1.080 1.00 95.31 81 VAL A CA 1
ATOM 616 C C . VAL A 1 81 ? 5.418 -2.699 0.614 1.00 95.31 81 VAL A C 1
ATOM 618 O O . VAL A 1 81 ? 6.307 -1.907 0.926 1.00 95.31 81 VAL A O 1
ATOM 621 N N . LYS A 1 82 ? 5.648 -3.751 -0.169 1.00 93.75 82 LYS A N 1
ATOM 622 C CA . LYS A 1 82 ? 6.896 -3.954 -0.901 1.00 93.75 82 LYS A CA 1
ATOM 623 C C . LYS A 1 82 ? 6.602 -3.976 -2.389 1.00 93.75 82 LYS A C 1
ATOM 625 O O . LYS A 1 82 ? 5.816 -4.799 -2.848 1.00 93.75 82 LYS A O 1
ATOM 630 N N . ASN A 1 83 ? 7.237 -3.073 -3.122 1.00 91.06 83 ASN A N 1
ATOM 631 C CA . ASN A 1 83 ? 7.158 -3.037 -4.576 1.00 91.06 83 ASN A CA 1
ATOM 632 C C . ASN A 1 83 ? 8.393 -3.726 -5.158 1.00 91.06 83 ASN A C 1
ATOM 634 O O . ASN A 1 83 ? 9.511 -3.453 -4.712 1.00 91.06 83 ASN A O 1
ATOM 638 N N . GLY A 1 84 ? 8.189 -4.608 -6.130 1.00 89.50 84 GLY A N 1
ATOM 639 C CA . GLY A 1 84 ? 9.252 -5.302 -6.855 1.00 89.50 84 GLY A CA 1
ATOM 640 C C . GLY A 1 84 ? 9.380 -4.822 -8.297 1.00 89.50 84 GLY A C 1
ATOM 641 O O . GLY A 1 84 ? 8.481 -4.160 -8.822 1.00 8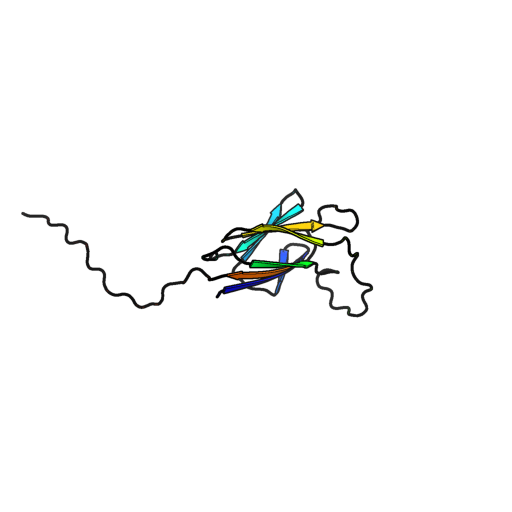9.50 84 GLY A O 1
ATOM 642 N N . ASP A 1 85 ? 10.495 -5.158 -8.941 1.00 87.00 85 ASP A N 1
ATOM 643 C CA . ASP A 1 85 ? 10.620 -5.191 -10.400 1.00 87.00 85 ASP A CA 1
ATOM 644 C C . ASP A 1 85 ? 10.618 -6.606 -10.975 1.00 87.00 85 ASP A C 1
ATOM 646 O O . ASP A 1 85 ? 10.502 -7.597 -10.254 1.00 87.00 85 ASP A O 1
ATOM 650 N N . ASN A 1 86 ? 10.754 -6.689 -12.294 1.00 86.06 86 ASN A N 1
ATOM 651 C CA . ASN A 1 86 ? 10.725 -7.917 -13.069 1.00 86.06 86 ASN A CA 1
ATOM 652 C C . ASN A 1 86 ? 11.849 -8.914 -12.736 1.00 86.06 86 ASN A C 1
ATOM 654 O O . ASN A 1 86 ? 11.824 -10.049 -13.217 1.00 86.06 86 ASN A O 1
ATOM 658 N N . VAL A 1 87 ? 12.818 -8.524 -11.905 1.00 88.88 87 VAL A N 1
ATOM 659 C CA . VAL A 1 87 ? 13.857 -9.407 -11.360 1.00 88.88 87 VAL A CA 1
ATOM 660 C C . VAL A 1 87 ? 13.771 -9.547 -9.833 1.00 88.88 87 VAL A C 1
ATOM 662 O O . VAL A 1 87 ? 14.657 -10.131 -9.215 1.00 88.88 87 VAL A O 1
ATOM 665 N N . GLY A 1 88 ? 12.696 -9.053 -9.213 1.00 84.62 88 GLY A N 1
ATOM 666 C CA . GLY A 1 88 ? 12.440 -9.155 -7.776 1.00 84.62 88 GLY A CA 1
ATOM 667 C C . GLY A 1 88 ? 13.222 -8.155 -6.921 1.00 84.62 88 GLY A C 1
ATOM 668 O O . GLY A 1 88 ? 13.257 -8.296 -5.696 1.00 84.62 88 GLY A O 1
ATOM 669 N N . THR A 1 89 ? 13.842 -7.139 -7.526 1.00 89.94 89 THR A N 1
ATOM 670 C CA . THR A 1 89 ? 14.550 -6.107 -6.764 1.00 89.94 89 THR A CA 1
ATOM 671 C C . THR A 1 89 ? 13.539 -5.187 -6.080 1.00 89.94 89 THR A C 1
ATOM 673 O O . THR A 1 89 ? 12.594 -4.743 -6.734 1.00 89.94 89 THR A O 1
ATOM 676 N N . PRO A 1 90 ? 13.720 -4.841 -4.791 1.00 90.00 90 PRO A N 1
ATOM 677 C CA . PRO A 1 90 ? 12.886 -3.841 -4.137 1.00 90.00 90 PRO A CA 1
ATOM 678 C C . PRO A 1 90 ? 12.98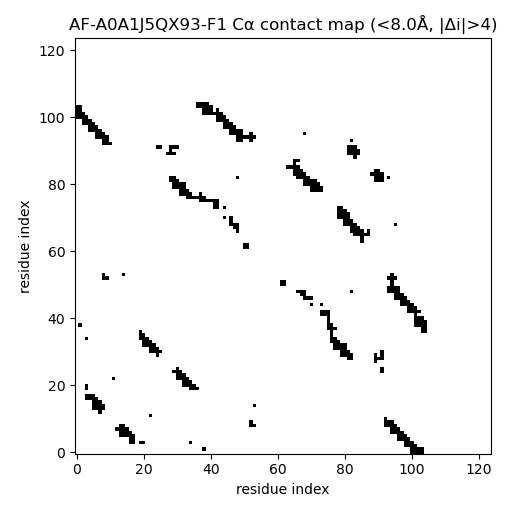7 -2.479 -4.838 1.00 90.00 90 PRO A C 1
ATOM 680 O O . PRO A 1 90 ? 14.083 -1.976 -5.100 1.00 90.00 90 PRO A O 1
ATOM 683 N N . ARG A 1 91 ? 11.832 -1.879 -5.123 1.00 89.62 91 ARG A N 1
ATOM 684 C CA . ARG A 1 91 ? 11.682 -0.582 -5.796 1.00 89.62 91 ARG A CA 1
ATOM 685 C C . ARG A 1 91 ? 10.697 0.291 -5.027 1.00 89.62 91 ARG A C 1
ATOM 687 O O . ARG A 1 91 ? 9.550 0.436 -5.464 1.00 89.62 91 ARG A O 1
ATOM 694 N N . PRO A 1 92 ? 11.076 0.835 -3.855 1.00 88.25 92 PRO A N 1
ATOM 695 C CA . PRO A 1 92 ? 10.153 1.610 -3.034 1.00 88.25 92 PRO A CA 1
ATOM 696 C C . PRO A 1 92 ? 9.491 2.716 -3.860 1.00 88.25 92 PRO A C 1
ATOM 698 O O . PRO A 1 92 ? 8.278 2.864 -3.813 1.00 88.25 92 PRO A O 1
ATOM 701 N N . GLU A 1 93 ? 10.238 3.420 -4.700 1.00 84.62 93 GLU A N 1
ATOM 702 C CA . GLU A 1 93 ? 9.792 4.520 -5.550 1.00 84.62 93 GLU A CA 1
ATOM 703 C C . GLU A 1 93 ? 8.711 4.176 -6.589 1.00 84.62 93 GLU A C 1
ATOM 705 O O . GLU A 1 93 ? 8.115 5.098 -7.143 1.00 84.62 93 GLU A O 1
ATOM 710 N N . ARG A 1 94 ? 8.407 2.898 -6.848 1.00 87.25 94 ARG A N 1
ATOM 711 C CA . ARG A 1 94 ? 7.334 2.525 -7.780 1.00 87.25 94 ARG A CA 1
ATOM 712 C C . ARG A 1 94 ? 5.948 2.906 -7.266 1.00 87.25 94 ARG A C 1
ATOM 714 O O . ARG A 1 94 ? 5.692 2.976 -6.061 1.00 87.25 94 ARG A O 1
ATOM 721 N N . ALA A 1 95 ? 5.062 3.165 -8.222 1.00 88.25 95 ALA A N 1
ATOM 722 C CA . ALA A 1 95 ? 3.701 3.595 -7.966 1.00 88.25 95 ALA A CA 1
ATOM 723 C C . ALA A 1 95 ? 2.762 2.423 -7.680 1.00 88.25 95 ALA A C 1
ATOM 725 O O . ALA A 1 95 ? 2.878 1.350 -8.275 1.00 88.25 95 ALA A O 1
ATOM 726 N N . PHE A 1 96 ? 1.803 2.659 -6.792 1.00 90.56 96 PHE A N 1
ATOM 727 C CA . PHE A 1 96 ? 0.760 1.700 -6.456 1.00 90.56 96 PHE A CA 1
ATOM 728 C C . PHE A 1 96 ? -0.516 2.421 -6.021 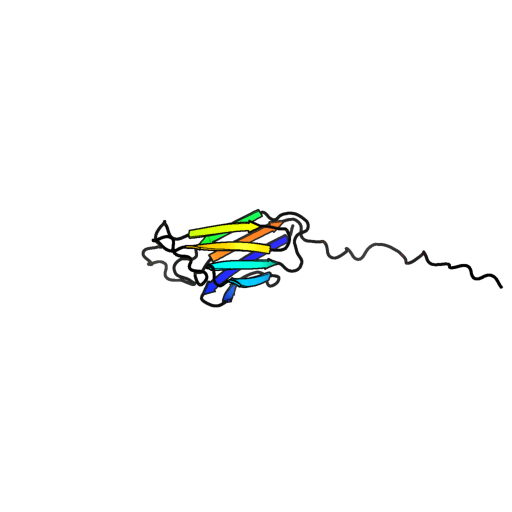1.00 90.56 96 PHE A C 1
ATOM 730 O O . PHE A 1 96 ? -0.482 3.551 -5.526 1.00 90.56 96 PHE A O 1
ATOM 737 N N . HIS A 1 97 ? -1.643 1.744 -6.198 1.00 92.75 97 HIS A N 1
ATOM 738 C CA . HIS A 1 97 ? -2.931 2.144 -5.655 1.00 92.75 97 HIS A CA 1
ATOM 739 C C . HIS A 1 97 ? -3.264 1.282 -4.452 1.00 92.75 97 HIS A C 1
ATOM 741 O O . HIS A 1 97 ? -2.901 0.104 -4.414 1.00 92.75 97 HIS A O 1
ATOM 747 N N . PHE A 1 98 ? -4.012 1.837 -3.508 1.00 95.12 98 PHE A N 1
ATOM 748 C CA . PHE A 1 98 ? -4.610 1.047 -2.447 1.00 95.12 98 PHE A CA 1
ATOM 749 C C . PHE A 1 98 ? -6.011 1.532 -2.087 1.00 95.12 98 PHE A C 1
ATOM 751 O O . PHE A 1 98 ? -6.349 2.705 -2.257 1.00 95.12 98 PHE A O 1
ATOM 758 N N . ILE A 1 99 ? -6.790 0.611 -1.527 1.00 97.06 99 ILE A N 1
ATOM 759 C CA . ILE A 1 99 ? -8.016 0.883 -0.784 1.00 97.06 99 ILE A CA 1
ATOM 760 C C . ILE A 1 99 ? -7.932 0.086 0.520 1.00 97.06 99 ILE A C 1
ATOM 762 O O . ILE A 1 99 ? -7.721 -1.126 0.501 1.00 97.06 99 ILE A O 1
ATOM 766 N N . ALA A 1 100 ? -8.101 0.772 1.645 1.00 97.31 100 ALA A N 1
ATOM 767 C CA . ALA A 1 100 ? -8.176 0.210 2.984 1.00 97.31 100 ALA A CA 1
ATOM 768 C C . ALA A 1 100 ? -9.555 0.504 3.585 1.00 97.31 100 ALA A C 1
ATOM 770 O O . ALA A 1 100 ? -10.015 1.649 3.562 1.00 97.31 100 ALA A O 1
ATOM 771 N N . MET A 1 101 ? -10.227 -0.520 4.115 1.00 97.62 101 MET A N 1
ATOM 772 C CA . MET A 1 101 ? -11.592 -0.390 4.633 1.00 97.62 101 MET A CA 1
ATOM 773 C C . MET A 1 101 ? -11.779 -1.120 5.957 1.00 97.62 101 MET A C 1
ATOM 775 O O . MET A 1 101 ? -11.439 -2.295 6.085 1.00 97.62 101 MET A O 1
ATOM 779 N N . ALA A 1 102 ? -12.371 -0.418 6.918 1.00 96.81 102 ALA A N 1
ATOM 780 C CA . ALA A 1 102 ? -12.853 -0.945 8.192 1.00 96.81 102 ALA A CA 1
ATOM 781 C C . ALA A 1 102 ? -13.761 0.096 8.871 1.00 96.81 102 ALA A C 1
ATOM 783 O O . ALA A 1 102 ? -13.816 1.254 8.445 1.00 96.81 102 ALA A O 1
ATOM 784 N N . PRO A 1 103 ? -14.485 -0.255 9.946 1.00 95.62 103 PRO A N 1
ATOM 785 C CA . PRO A 1 103 ? -14.997 0.729 10.894 1.00 95.62 103 PRO A CA 1
ATOM 786 C C . PRO A 1 103 ? -13.908 1.748 11.280 1.00 95.62 103 PRO A C 1
ATOM 788 O O . PRO A 1 103 ? -12.801 1.377 11.676 1.00 95.62 103 PRO A O 1
ATOM 791 N N . GLY A 1 104 ? -14.196 3.039 11.094 1.00 87.69 104 GLY A N 1
ATOM 792 C CA . GLY A 1 104 ? -13.325 4.111 11.574 1.00 87.69 104 GLY A CA 1
ATOM 793 C C . GLY A 1 104 ? -13.525 4.294 13.071 1.00 87.69 104 GLY A C 1
ATOM 794 O O . GLY A 1 104 ? -14.621 4.028 13.558 1.00 87.69 104 GLY A O 1
ATOM 795 N N . GLN A 1 105 ? -12.506 4.764 13.790 1.00 80.75 105 GLN A N 1
ATOM 796 C CA . GLN A 1 105 ? -12.722 5.207 15.164 1.00 80.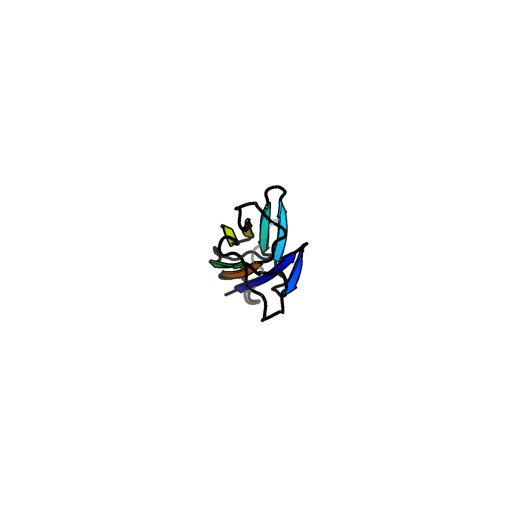75 105 GLN A CA 1
ATOM 797 C C . GLN A 1 105 ? -13.764 6.329 15.148 1.00 80.75 105 GLN A C 1
ATOM 799 O O . GLN A 1 105 ? -13.546 7.369 14.525 1.00 80.75 105 GLN A O 1
ATOM 804 N N . GLY A 1 106 ? -14.928 6.083 15.749 1.00 60.16 106 GLY A N 1
ATOM 805 C CA . GLY A 1 106 ? -15.967 7.094 15.868 1.00 60.16 106 GLY A CA 1
ATOM 806 C C . GLY A 1 106 ? -15.406 8.309 16.598 1.00 60.16 106 GLY A C 1
ATOM 807 O O . GLY A 1 106 ? -15.019 8.205 17.757 1.00 60.16 106 GLY A O 1
ATOM 808 N N . GLY A 1 107 ? -15.365 9.458 15.924 1.00 51.78 107 GLY A N 1
ATOM 809 C CA . GLY A 1 107 ? -15.478 10.722 16.637 1.00 51.78 107 GLY A CA 1
ATOM 810 C C . GLY A 1 107 ? -16.871 10.735 17.250 1.00 51.78 107 GLY A C 1
ATOM 811 O O . GLY A 1 107 ? -17.839 10.446 16.547 1.00 51.78 107 GLY A O 1
ATOM 812 N N . GLU A 1 108 ? -16.951 10.953 18.556 1.00 43.72 108 GLU A N 1
ATOM 813 C CA . GLU A 1 108 ? -18.185 10.975 19.335 1.00 43.72 108 GLU A CA 1
ATOM 814 C C . GLU A 1 108 ? -19.364 11.571 18.551 1.00 43.72 108 GLU A C 1
ATOM 816 O O . GLU A 1 108 ? -19.300 12.689 18.033 1.00 43.72 108 GLU A O 1
ATOM 821 N N . GLY A 1 109 ? -20.486 10.851 18.523 1.00 42.53 109 GLY A N 1
ATOM 822 C CA . GLY A 1 109 ? -21.760 11.541 18.416 1.00 42.53 109 GLY A CA 1
ATOM 823 C C . GLY A 1 109 ? -21.843 12.529 19.580 1.00 42.53 109 GLY A C 1
ATOM 824 O O . GLY A 1 109 ? -21.738 12.125 20.736 1.00 42.53 109 GLY A O 1
ATOM 825 N N . GLN A 1 110 ? -22.016 13.815 19.278 1.00 47.94 110 GLN A N 1
ATOM 826 C CA . GLN A 1 110 ? -22.394 14.849 20.242 1.00 47.94 110 GLN A CA 1
ATOM 827 C C . GLN A 1 110 ? -23.772 14.525 20.846 1.00 47.94 110 GLN A C 1
ATOM 829 O O . GLN A 1 110 ? -24.796 15.064 20.433 1.00 47.94 110 GLN A O 1
ATOM 834 N N . GLY A 1 111 ? -23.808 13.612 21.814 1.00 48.34 111 GLY A N 1
ATOM 835 C CA . GLY A 1 111 ? -25.037 13.163 22.457 1.00 48.34 111 GLY A CA 1
ATOM 836 C C . GLY A 1 111 ? -24.775 12.215 23.623 1.00 48.34 111 GLY A C 1
ATOM 837 O O . GLY A 1 111 ? -25.056 11.026 23.524 1.00 48.34 111 GLY A O 1
ATOM 838 N N . GLY A 1 112 ? -24.266 12.745 24.736 1.00 34.62 112 GLY A N 1
ATOM 839 C CA . GLY A 1 112 ? -24.199 12.057 26.029 1.00 34.62 112 GLY A CA 1
ATOM 840 C C . GLY A 1 112 ? -24.134 13.080 27.174 1.00 34.62 112 GLY A C 1
ATOM 841 O O . GLY A 1 112 ? -23.352 14.025 27.069 1.00 34.62 112 GLY A O 1
ATOM 842 N N . PRO A 1 113 ? -24.974 12.983 28.224 1.00 44.88 113 PRO A N 1
ATOM 843 C CA . PRO A 1 113 ? -25.175 14.073 29.174 1.00 44.88 113 PRO A CA 1
ATOM 844 C C . PRO A 1 113 ? -24.120 14.138 30.293 1.00 44.88 113 PRO A C 1
ATOM 846 O O . PRO A 1 113 ? -23.628 13.123 30.768 1.00 44.88 113 PRO A O 1
ATOM 849 N N . ALA A 1 114 ? -23.898 15.380 30.737 1.00 43.12 114 ALA A N 1
ATOM 850 C CA . ALA A 1 114 ? -23.538 15.861 32.075 1.00 43.12 114 ALA A CA 1
ATOM 851 C C . ALA A 1 114 ? -22.332 15.252 32.825 1.00 43.12 114 ALA A C 1
ATOM 853 O O . ALA A 1 114 ? -22.361 14.147 33.360 1.00 43.12 114 ALA A O 1
ATOM 854 N N . LEU A 1 115 ? -21.334 16.115 33.047 1.00 48.59 115 LEU A N 1
ATOM 855 C CA . LEU A 1 115 ? -20.423 16.061 34.190 1.00 48.59 115 LEU A CA 1
ATOM 856 C C . LEU A 1 115 ? -21.220 16.057 35.508 1.00 48.59 115 LEU A C 1
ATOM 858 O O . LEU A 1 115 ? -21.647 17.105 35.988 1.00 48.59 115 LEU A O 1
ATOM 862 N N . ALA A 1 116 ? -21.382 14.888 36.120 1.00 47.47 116 ALA A N 1
ATOM 863 C CA . ALA A 1 116 ? -21.779 14.755 37.516 1.00 47.47 116 ALA A CA 1
ATOM 864 C C . ALA A 1 116 ? -20.926 13.662 38.165 1.00 47.47 116 ALA A C 1
ATOM 866 O O . ALA A 1 116 ? -21.197 12.474 38.026 1.00 47.47 116 ALA A O 1
ATOM 867 N N . GLY A 1 117 ? -19.859 14.068 38.855 1.00 41.81 117 GLY A N 1
ATOM 868 C CA . GLY A 1 117 ? -18.999 13.106 39.537 1.00 41.81 117 GLY A CA 1
ATOM 869 C C . GLY A 1 117 ? -17.716 13.666 40.133 1.00 41.81 117 GLY A C 1
ATOM 870 O O . GLY A 1 117 ? -16.676 13.036 39.993 1.00 41.81 117 GLY A O 1
ATOM 871 N N . LEU A 1 118 ? -17.754 14.827 40.797 1.00 39.62 118 LEU A N 1
ATOM 872 C CA . LEU A 1 118 ? -16.695 15.173 41.751 1.00 39.62 118 LEU A CA 1
ATOM 873 C C . LEU A 1 118 ? -17.212 16.085 42.872 1.00 39.62 118 LEU A C 1
ATOM 875 O O . LEU A 1 118 ? -16.859 17.256 42.960 1.00 39.62 118 LEU A O 1
ATOM 879 N N . VAL A 1 119 ? -18.036 15.535 43.766 1.00 38.72 119 VAL A N 1
ATOM 880 C CA . VAL A 1 119 ? -18.179 16.102 45.114 1.00 38.72 119 VAL A CA 1
ATOM 881 C C . VAL A 1 119 ? -17.115 15.431 45.978 1.00 38.72 119 VAL A C 1
ATOM 883 O O . VAL A 1 119 ? -17.322 14.342 46.504 1.00 38.72 119 VAL A O 1
ATOM 886 N N . LYS A 1 120 ? -15.939 16.057 46.096 1.00 41.94 120 LYS A N 1
ATOM 887 C CA . LYS A 1 120 ? -15.051 15.784 47.229 1.00 41.94 120 LYS A CA 1
ATOM 888 C C . LYS A 1 120 ? -15.619 16.542 48.422 1.00 41.94 120 LYS A C 1
ATOM 890 O O . LYS A 1 120 ? -15.583 17.767 48.456 1.00 41.94 120 LYS A O 1
ATOM 895 N N . SER A 1 121 ? -16.161 15.800 49.378 1.00 42.91 121 SER A N 1
ATOM 896 C CA . SER A 1 121 ? -16.430 16.283 50.725 1.00 42.91 121 SER A CA 1
ATOM 897 C C . SER A 1 121 ? -15.139 16.828 51.339 1.00 42.91 121 SER A C 1
ATOM 899 O O . SER A 1 121 ? -14.185 16.072 51.533 1.00 42.91 121 SER A O 1
ATOM 901 N N . VAL A 1 122 ? -15.119 18.112 51.678 1.00 39.25 122 VAL A N 1
ATOM 902 C CA . VAL A 1 122 ? -14.235 18.639 52.719 1.00 39.25 122 VAL A CA 1
ATOM 903 C C . VAL A 1 122 ? -15.168 19.178 53.790 1.00 39.25 122 VAL A C 1
ATOM 905 O O . VAL A 1 122 ? -15.807 20.211 53.607 1.00 39.25 122 VAL A O 1
ATOM 908 N N . GLY A 1 123 ? -15.339 18.381 54.843 1.00 48.28 123 GLY A N 1
ATOM 909 C CA . GLY A 1 123 ? -15.947 18.838 56.083 1.00 48.28 123 GLY A CA 1
ATOM 910 C C . GLY A 1 123 ? -15.020 19.840 56.764 1.00 48.28 123 GLY A C 1
ATOM 911 O O . GLY A 1 123 ? -13.798 19.720 56.661 1.00 48.28 123 GLY A O 1
ATOM 912 N N . LEU A 1 124 ? -15.663 20.830 57.381 1.00 43.47 124 LEU A N 1
ATOM 913 C CA . LEU A 1 124 ? -15.115 21.813 58.315 1.00 43.47 124 LEU A CA 1
ATOM 914 C C . LEU A 1 124 ? -14.339 21.161 59.465 1.00 43.47 124 LEU A C 1
ATOM 916 O O . LEU A 1 124 ? -14.765 20.069 59.908 1.00 43.47 124 LEU A O 1
#

Sequence (124 aa):
MRIVYGAIVQNRVLIDGSKDFQVTRDANGLVEVAVNPPFETLPVVVLTQHYPPGNTDFNNGGGDTRDNSVLVAVDKGRFLVKNGDNVGTPRPERAFHFIAMAPGQGGEGQGGPALAGLVKSVGL